Protein AF-A0A978U7Y7-F1 (afdb_monomer)

Solvent-accessible surface area (backbone atoms only — not comparable to full-atom values): 5627 Å² total; per-residue (Å²): 134,85,78,79,73,93,64,82,60,77,89,77,51,62,60,82,77,62,58,82,69,83,68,76,77,89,65,82,71,72,38,97,45,43,73,41,78,43,70,39,52,23,77,50,41,43,57,92,46,75,34,31,58,69,45,98,57,46,53,81,79,47,78,58,88,51,53,32,72,68,48,49,54,44,51,67,27,37,40,38,78,78,47,71,33,89,56,126

Sequence (88 aa):
MRKKRLMAPLEEVDLPAVKYEDEEFQGNPLSILYGIFVAIKDDIDCYPHRTTGATTWMHGLCFVMENAVCVSRLHRCGVIFVGKANTH

Radius of gyration: 17.71 Å; Cα contacts (8 Å, |Δi|>4): 104; chains: 1; bounding box: 40×34×41 Å

Mean predicted aligned error: 12.11 Å

Secondary structure (DSSP, 8-state):
-PPPPSS--GGGS-TTTS--------S--SSTTTT-EEEEETTS-BTTB---TT-SSGGGT----S--HHHHHHHHTT-EEEEEEP--

Organism: NCBI:txid714518

Foldseek 3Di:
DDDPDPDDDPVPDPVVVPDPPPPPPPDDQLAPQAAAEDAAELCFADPPAARQNQHPPVSVVDHRPDGDPVNVVSVSNHHDYPYYDDDD

Structure (mmCIF, N/CA/C/O backbone):
data_AF-A0A978U7Y7-F1
#
_entry.id   AF-A0A978U7Y7-F1
#
loop_
_atom_site.group_PDB
_atom_site.id
_atom_site.type_symbol
_atom_site.label_atom_id
_atom_site.label_alt_id
_atom_site.label_comp_id
_atom_site.label_asym_id
_atom_site.label_entity_id
_atom_site.label_se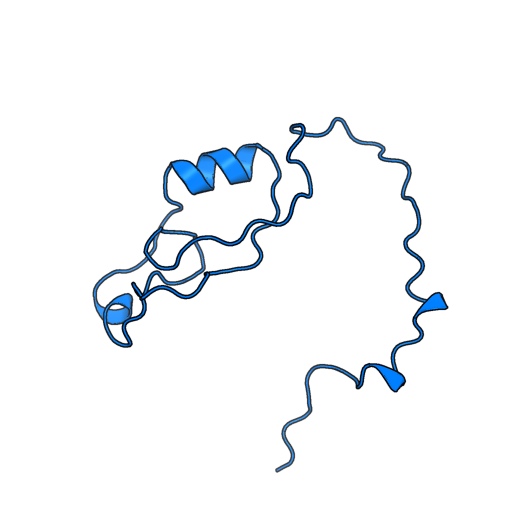q_id
_atom_site.pdbx_PDB_ins_code
_atom_site.Cartn_x
_atom_site.Cartn_y
_atom_site.Cartn_z
_atom_site.occupancy
_atom_site.B_iso_or_equiv
_atom_site.auth_seq_id
_atom_site.auth_comp_id
_atom_site.auth_asym_id
_atom_site.auth_atom_id
_atom_site.pdbx_PDB_model_num
ATOM 1 N N . MET A 1 1 ? 26.186 21.393 -11.970 1.00 39.50 1 MET A N 1
ATOM 2 C CA . MET A 1 1 ? 24.803 21.657 -11.504 1.00 39.50 1 MET A CA 1
ATOM 3 C C . MET A 1 1 ? 24.524 20.837 -10.247 1.00 39.50 1 MET A C 1
ATOM 5 O O . MET A 1 1 ? 24.361 19.628 -10.346 1.00 39.50 1 MET A O 1
ATOM 9 N N . ARG A 1 2 ? 24.545 21.453 -9.055 1.00 39.00 2 ARG A N 1
ATOM 10 C CA . ARG A 1 2 ? 24.213 20.768 -7.791 1.00 39.00 2 ARG A CA 1
ATOM 11 C C . ARG A 1 2 ? 22.699 20.542 -7.731 1.00 39.00 2 ARG A C 1
ATOM 13 O O . ARG A 1 2 ? 21.945 21.510 -7.743 1.00 39.00 2 ARG A O 1
ATOM 20 N N . LYS A 1 3 ? 22.256 19.282 -7.664 1.00 45.69 3 LYS A N 1
ATOM 21 C CA . LYS A 1 3 ? 20.868 18.948 -7.313 1.00 45.69 3 LYS A CA 1
ATOM 22 C C . LYS A 1 3 ? 20.614 19.481 -5.899 1.00 45.69 3 LYS A C 1
ATOM 24 O O . LYS A 1 3 ? 21.323 19.085 -4.976 1.00 45.69 3 LYS A O 1
ATOM 29 N N . LYS A 1 4 ? 19.655 20.399 -5.733 1.00 47.25 4 LYS A N 1
ATOM 30 C CA . LYS A 1 4 ? 19.171 20.789 -4.401 1.00 47.25 4 LYS A CA 1
ATOM 31 C C . LYS A 1 4 ? 18.647 19.518 -3.728 1.00 47.25 4 LYS A C 1
ATOM 33 O O . LYS A 1 4 ? 17.780 18.851 -4.290 1.00 47.25 4 LYS A O 1
ATOM 38 N N . ARG A 1 5 ? 19.221 19.138 -2.584 1.00 45.53 5 ARG A N 1
ATOM 39 C CA . ARG A 1 5 ? 18.636 18.091 -1.738 1.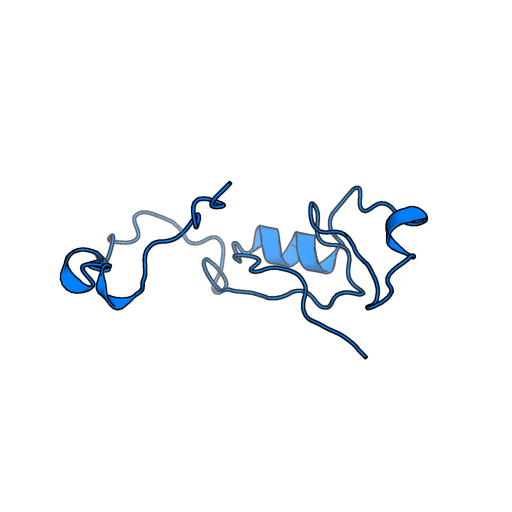00 45.53 5 ARG A CA 1
ATOM 40 C C . ARG A 1 5 ? 17.290 18.628 -1.248 1.00 45.53 5 ARG A C 1
ATOM 42 O O . ARG A 1 5 ? 17.229 19.751 -0.765 1.00 45.53 5 ARG A O 1
ATOM 49 N N . LEU A 1 6 ? 16.228 17.853 -1.457 1.00 59.00 6 LEU A N 1
ATOM 50 C CA . LEU A 1 6 ? 14.847 18.199 -1.092 1.00 59.00 6 LEU A CA 1
ATOM 51 C C . LEU A 1 6 ? 14.571 18.074 0.419 1.00 59.00 6 LEU A C 1
ATOM 53 O O . LEU A 1 6 ? 13.503 18.474 0.861 1.00 59.00 6 LEU A O 1
ATOM 57 N N . MET A 1 7 ? 15.520 17.559 1.208 1.00 57.66 7 MET A N 1
ATOM 58 C CA . MET A 1 7 ? 15.425 17.450 2.667 1.00 57.66 7 MET A CA 1
ATOM 59 C C . MET A 1 7 ? 16.714 17.945 3.324 1.00 57.66 7 MET A C 1
ATOM 61 O O . MET A 1 7 ? 17.812 17.671 2.823 1.00 57.66 7 MET A O 1
ATOM 65 N N . ALA A 1 8 ? 16.551 18.682 4.424 1.00 64.69 8 ALA A N 1
ATOM 66 C CA . ALA A 1 8 ? 17.642 19.125 5.281 1.00 64.69 8 ALA A CA 1
ATOM 67 C C . ALA A 1 8 ? 18.260 17.929 6.044 1.00 64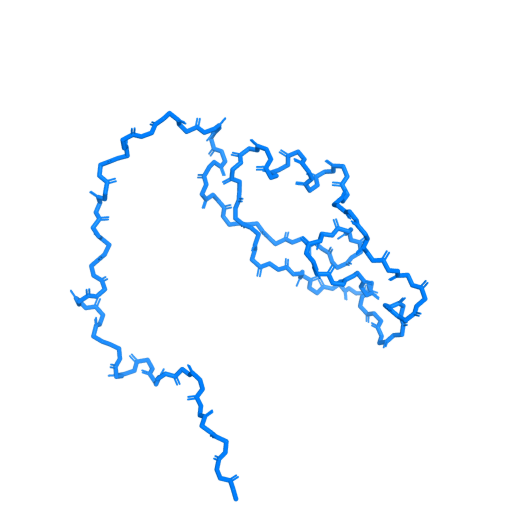.69 8 ALA A C 1
ATOM 69 O O . ALA A 1 8 ? 17.563 16.934 6.270 1.00 64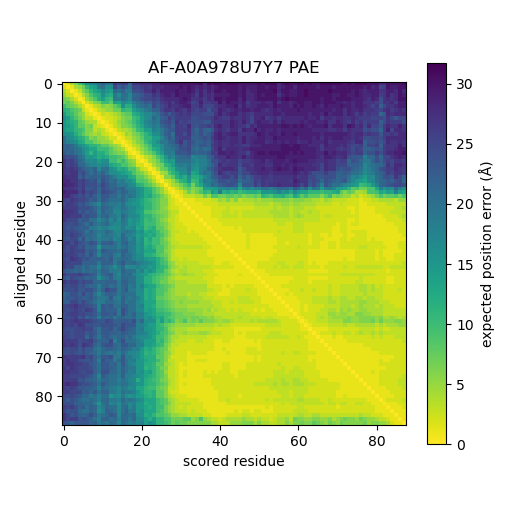.69 8 ALA A O 1
ATOM 70 N N . PRO A 1 9 ? 19.557 17.988 6.401 1.00 63.03 9 PRO A N 1
ATOM 71 C CA . PRO A 1 9 ? 20.203 17.021 7.291 1.00 63.03 9 PRO A CA 1
ATOM 72 C C . PRO A 1 9 ? 19.467 16.913 8.632 1.00 63.03 9 PRO A C 1
ATOM 74 O O . PRO A 1 9 ? 18.934 17.907 9.119 1.00 63.03 9 PRO A O 1
ATOM 77 N N . LEU A 1 10 ? 19.460 15.723 9.241 1.00 59.22 10 LEU A N 1
ATOM 78 C CA . LEU A 1 10 ? 18.764 15.456 10.509 1.00 59.22 10 LEU A CA 1
ATOM 79 C C . LEU A 1 10 ? 19.283 16.351 11.646 1.00 59.22 10 LEU A C 1
ATOM 81 O O . LEU A 1 10 ? 18.534 16.721 12.540 1.00 59.22 10 LEU A O 1
ATOM 85 N N . GLU A 1 11 ? 20.555 16.732 11.571 1.00 65.25 11 GLU A N 1
ATOM 86 C CA . GLU A 1 11 ? 21.248 17.592 12.527 1.00 65.25 11 GLU A CA 1
ATOM 87 C C . GLU A 1 11 ? 20.806 19.065 12.445 1.00 65.25 11 GLU A C 1
ATOM 89 O O . GLU A 1 11 ? 21.033 19.825 13.382 1.00 65.25 11 GLU A O 1
ATOM 94 N N . GLU A 1 12 ? 20.180 19.470 11.335 1.00 61.59 12 GLU A N 1
ATOM 95 C CA . GLU A 1 12 ? 19.630 20.817 11.113 1.00 61.59 12 GLU A CA 1
ATOM 96 C C . GLU A 1 12 ? 18.118 20.886 11.399 1.00 61.59 12 GLU A C 1
ATOM 98 O O . GLU A 1 12 ? 17.512 21.953 11.299 1.00 61.59 12 GLU A O 1
ATOM 103 N N . VAL A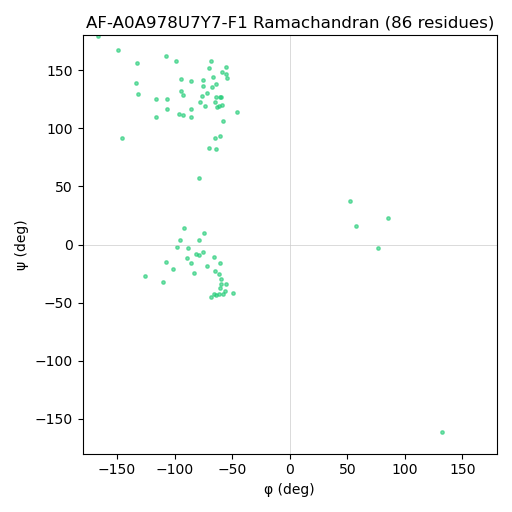 1 13 ? 17.495 19.756 11.752 1.00 63.50 13 VAL A N 1
ATOM 104 C CA . VAL A 1 13 ? 16.091 19.700 12.164 1.00 63.50 13 VAL A CA 1
ATOM 105 C C . VAL A 1 13 ? 16.018 19.993 13.659 1.00 63.50 13 VAL A C 1
ATOM 107 O O . VAL A 1 13 ? 16.526 19.229 14.477 1.00 63.50 13 VAL A O 1
ATOM 110 N N . ASP A 1 14 ? 15.363 21.094 14.023 1.00 63.59 14 ASP A N 1
ATOM 111 C CA . ASP A 1 14 ? 15.077 21.445 15.416 1.00 63.59 14 ASP A CA 1
ATOM 112 C C . ASP A 1 14 ? 14.024 20.479 15.994 1.00 63.59 14 ASP A C 1
ATOM 114 O O . ASP A 1 14 ? 12.818 20.730 15.975 1.00 63.59 14 ASP A O 1
ATOM 118 N N . LEU A 1 15 ? 14.492 19.312 16.444 1.00 57.94 15 LEU A N 1
ATOM 119 C CA . LEU A 1 15 ? 13.682 18.224 16.999 1.00 57.94 15 LEU A CA 1
ATOM 120 C C . LEU A 1 15 ? 12.686 18.688 18.086 1.00 57.94 15 LEU A C 1
ATOM 122 O O . LEU A 1 15 ? 11.545 18.237 18.041 1.00 57.94 15 LEU A O 1
ATOM 126 N N . PRO A 1 16 ? 13.034 19.584 19.034 1.00 54.72 16 PRO A N 1
ATOM 127 C CA . PRO A 1 16 ? 12.072 20.094 20.012 1.00 54.72 16 PRO A CA 1
ATOM 128 C C . PRO A 1 16 ? 11.125 21.187 19.488 1.00 54.72 16 PRO A C 1
ATOM 130 O O . PRO A 1 16 ? 10.194 21.527 20.215 1.00 54.72 16 PRO A O 1
ATOM 133 N N . ALA A 1 17 ? 11.320 21.739 18.283 1.00 50.44 17 ALA A N 1
ATOM 134 C CA . ALA A 1 17 ? 10.299 22.535 17.585 1.00 50.44 17 ALA A CA 1
ATOM 135 C C . ALA A 1 17 ? 9.298 21.643 16.830 1.00 50.44 17 ALA A C 1
ATOM 137 O O . ALA A 1 17 ? 8.142 22.022 16.654 1.00 50.44 17 ALA A O 1
ATOM 138 N N . VAL A 1 18 ? 9.706 20.422 16.469 1.00 51.72 18 VAL A N 1
ATOM 139 C CA . VAL A 1 18 ? 8.806 19.320 16.094 1.00 51.72 18 VAL A CA 1
ATOM 140 C C . VAL A 1 18 ? 8.229 18.707 17.374 1.00 51.72 18 VAL A C 1
ATOM 142 O O . VAL A 1 18 ? 8.407 17.527 17.676 1.00 51.72 18 VAL A O 1
ATOM 145 N N . LYS A 1 19 ? 7.560 19.527 18.190 1.00 42.59 19 LYS A N 1
ATOM 146 C CA . LYS A 1 19 ? 6.744 18.988 19.274 1.00 42.59 19 LYS A CA 1
ATOM 147 C C . LYS A 1 19 ? 5.616 18.210 18.618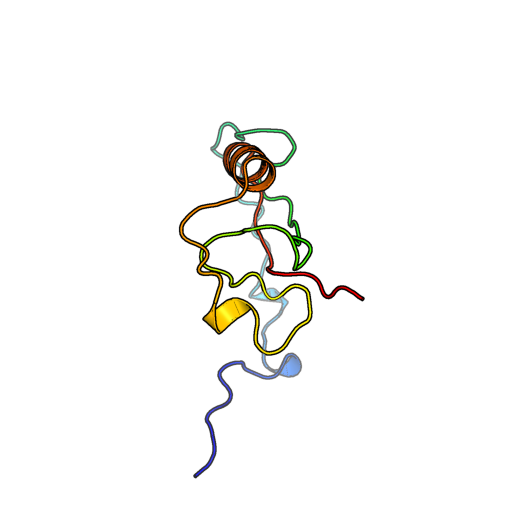 1.00 42.59 19 LYS A C 1
ATOM 149 O O . LYS A 1 19 ? 4.867 18.762 17.817 1.00 42.59 19 LYS A O 1
ATOM 154 N N . TYR A 1 20 ? 5.518 16.928 18.952 1.00 49.31 20 TYR A N 1
ATOM 155 C CA . TYR A 1 20 ? 4.237 16.243 18.912 1.00 49.31 20 TYR A CA 1
ATOM 156 C C . TYR A 1 20 ? 3.349 17.005 19.896 1.00 49.31 20 TYR A C 1
ATOM 158 O O . TYR A 1 20 ? 3.444 16.822 21.108 1.00 49.31 20 TYR A O 1
ATOM 166 N N . GLU A 1 21 ? 2.602 17.973 19.381 1.00 45.28 21 GLU A N 1
ATOM 167 C CA . GLU A 1 21 ? 1.436 18.476 20.082 1.00 45.28 21 GLU A CA 1
ATOM 168 C C . GLU A 1 21 ? 0.495 17.271 20.151 1.00 45.28 21 GLU A C 1
ATOM 170 O O . GLU A 1 21 ? 0.137 16.705 19.113 1.00 45.28 21 GLU A O 1
ATOM 175 N N . ASP A 1 22 ? 0.160 16.822 21.361 1.00 50.44 22 ASP A N 1
ATOM 176 C CA . ASP A 1 22 ? -1.004 15.966 21.558 1.00 50.44 22 ASP A CA 1
ATOM 177 C C . ASP A 1 22 ? -2.213 16.825 21.174 1.00 50.44 22 ASP A C 1
ATOM 179 O O . ASP A 1 22 ? -2.829 17.480 22.014 1.00 50.44 22 ASP A O 1
ATOM 183 N N . GLU A 1 23 ? -2.499 16.910 19.874 1.00 51.97 23 GLU A N 1
ATOM 184 C CA . GLU A 1 23 ? -3.756 17.448 19.391 1.00 51.97 23 GLU A CA 1
ATOM 185 C C . GLU A 1 23 ? -4.834 16.577 20.032 1.00 51.97 23 GLU A C 1
ATOM 187 O O . GLU A 1 23 ? -4.988 15.403 19.683 1.00 51.97 23 GLU A O 1
ATOM 192 N N . GLU A 1 24 ? -5.538 17.128 21.029 1.00 51.56 24 GLU A N 1
ATOM 193 C CA . GLU A 1 24 ? -6.730 16.503 21.586 1.00 51.56 24 GLU A CA 1
ATOM 194 C C . GLU A 1 24 ? -7.588 16.054 20.409 1.00 51.56 24 GLU A C 1
ATOM 196 O O . GLU A 1 24 ? -8.037 16.867 19.599 1.00 51.56 24 GLU A O 1
ATOM 201 N N . PHE A 1 25 ? -7.747 14.740 20.274 1.00 54.38 25 PHE A N 1
ATOM 202 C CA . PHE A 1 25 ? -8.411 14.134 19.138 1.00 54.38 25 PHE A CA 1
ATOM 203 C C . PHE A 1 25 ? -9.884 14.565 19.134 1.00 54.38 25 PHE A C 1
ATOM 205 O O . PHE A 1 25 ? -10.736 13.930 19.748 1.00 54.38 25 PHE A O 1
ATOM 212 N N . GLN A 1 26 ? -10.196 15.662 18.440 1.00 53.47 26 GLN A N 1
ATOM 213 C CA . GLN A 1 26 ? -11.548 16.226 18.326 1.00 53.47 26 GLN A CA 1
ATOM 214 C C . GLN A 1 26 ? -12.466 15.405 17.395 1.00 53.47 26 GLN A C 1
ATOM 216 O O . GLN A 1 26 ? -13.560 15.845 17.039 1.00 53.47 26 GLN A O 1
ATOM 221 N N . GLY A 1 27 ? -12.035 14.213 16.970 1.00 58.09 27 GLY A N 1
ATOM 222 C CA . GLY A 1 27 ? -12.729 13.368 16.003 1.00 58.09 27 GLY A CA 1
ATOM 223 C C . GLY A 1 27 ? -13.383 12.134 16.620 1.00 58.09 27 GLY A C 1
ATOM 224 O O . GLY A 1 27 ? -13.038 11.684 17.706 1.00 58.09 27 GLY A O 1
ATOM 225 N N . ASN A 1 28 ? -14.312 11.531 15.881 1.00 66.12 28 ASN A N 1
ATOM 226 C CA . ASN A 1 28 ? -14.719 10.146 16.100 1.00 66.12 28 ASN A CA 1
ATOM 227 C C . ASN A 1 28 ? -13.848 9.278 15.173 1.00 66.12 28 ASN A C 1
ATOM 229 O O . ASN A 1 28 ? -13.976 9.417 13.951 1.00 66.12 28 ASN A O 1
ATOM 233 N N . PRO A 1 29 ? -12.913 8.458 15.692 1.00 72.69 29 PRO A N 1
ATOM 234 C CA . PRO A 1 29 ? -11.955 7.772 14.839 1.00 72.69 29 PRO A CA 1
ATOM 235 C C . PRO A 1 29 ? -12.695 6.739 13.996 1.00 72.69 29 PRO A C 1
ATOM 237 O O . PRO A 1 29 ? -13.540 6.005 14.504 1.00 72.69 29 PRO A O 1
ATOM 240 N N . LEU A 1 30 ? -12.373 6.666 12.699 1.00 81.81 30 LEU A N 1
ATOM 241 C CA . LEU A 1 30 ? -13.056 5.755 11.769 1.00 81.81 30 LEU A CA 1
ATOM 242 C C . LEU A 1 30 ? -13.008 4.295 12.248 1.00 81.81 30 LEU A C 1
ATOM 244 O O . LEU A 1 30 ? -13.938 3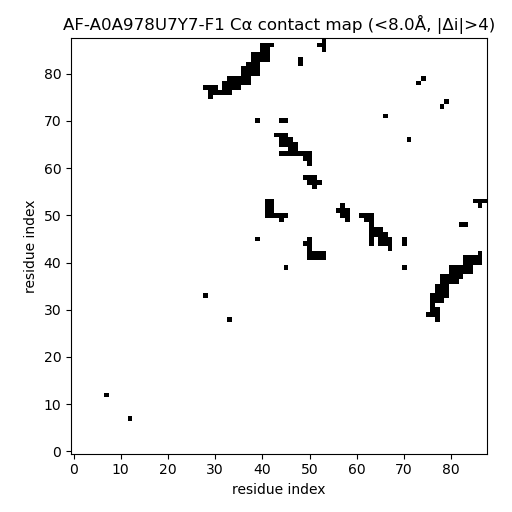.529 12.003 1.00 81.81 30 LEU A O 1
ATOM 248 N N . SER A 1 31 ? -11.910 3.903 12.903 1.00 92.12 31 SER A N 1
ATOM 249 C CA . SER A 1 31 ? -11.727 2.591 13.523 1.00 92.12 31 SER A CA 1
ATOM 250 C C . SER A 1 31 ? -10.514 2.585 14.464 1.00 92.12 31 SER A C 1
ATOM 252 O O . SER A 1 31 ? -9.770 3.562 14.532 1.00 92.12 31 SER A O 1
ATOM 254 N N . ILE A 1 32 ? -10.244 1.439 15.101 1.00 93.69 32 ILE A N 1
ATOM 255 C CA . ILE A 1 32 ? -9.003 1.194 15.861 1.00 93.69 32 ILE A CA 1
ATOM 256 C C . ILE A 1 32 ? -7.724 1.281 15.010 1.00 93.69 32 ILE A C 1
ATOM 258 O O . ILE A 1 32 ? -6.630 1.341 15.557 1.00 93.69 32 ILE A O 1
ATOM 262 N N . LEU A 1 33 ? -7.848 1.241 13.679 1.00 94.38 33 LEU A N 1
ATOM 263 C CA . LEU A 1 33 ? -6.723 1.337 12.748 1.00 94.38 33 LEU A CA 1
ATOM 264 C C . LEU A 1 33 ? -6.502 2.767 12.234 1.00 94.38 33 LEU A C 1
ATOM 266 O O . LEU A 1 33 ? -5.651 2.975 11.369 1.00 94.38 33 LEU A O 1
ATOM 270 N N . TYR A 1 34 ? -7.263 3.745 12.732 1.00 93.88 34 TYR A N 1
ATOM 271 C CA . TYR A 1 34 ? -7.113 5.133 12.319 1.00 93.88 34 TYR A CA 1
ATOM 272 C C . TYR A 1 34 ? -5.697 5.642 12.630 1.00 93.88 34 TYR A C 1
ATOM 274 O O . TYR A 1 34 ? -5.218 5.513 13.753 1.00 93.88 34 TYR A O 1
ATOM 282 N N . GLY A 1 35 ? -5.020 6.195 11.623 1.00 89.44 35 GLY A N 1
ATOM 283 C CA . GLY A 1 35 ? -3.655 6.714 11.743 1.00 89.44 35 GLY A CA 1
ATOM 284 C C . GLY A 1 35 ? -2.553 5.648 11.761 1.00 89.44 35 GLY A C 1
ATOM 285 O O . GLY A 1 35 ? -1.376 6.000 11.772 1.00 89.44 35 GLY A O 1
ATOM 286 N N . ILE A 1 36 ? -2.888 4.353 11.726 1.00 95.75 36 ILE A N 1
ATOM 287 C CA . ILE A 1 36 ? -1.880 3.287 11.710 1.00 95.75 36 ILE A CA 1
ATOM 288 C C . ILE A 1 36 ? -1.183 3.242 10.350 1.00 95.75 36 ILE A C 1
ATOM 290 O O . ILE A 1 36 ? -1.828 3.182 9.301 1.00 95.75 36 ILE A O 1
ATOM 294 N N . PHE A 1 37 ? 0.147 3.227 10.375 1.00 97.25 37 PHE A N 1
ATOM 295 C CA . PHE A 1 37 ? 0.973 3.108 9.180 1.00 97.25 37 PHE A CA 1
ATOM 296 C C . PHE A 1 37 ? 0.991 1.670 8.655 1.00 97.25 37 PHE A C 1
ATOM 298 O O . PHE A 1 37 ? 1.310 0.733 9.386 1.00 97.25 37 PHE A O 1
ATOM 305 N N . VAL A 1 38 ? 0.685 1.496 7.368 1.00 97.69 38 VAL A N 1
ATOM 306 C CA . VAL A 1 38 ? 0.641 0.184 6.707 1.00 97.69 38 VAL A CA 1
ATOM 307 C C . VAL A 1 38 ? 1.415 0.229 5.392 1.00 97.69 38 VAL A C 1
ATOM 309 O O . VAL A 1 38 ? 1.190 1.099 4.552 1.00 97.69 38 VAL A O 1
ATOM 312 N N . ALA A 1 39 ? 2.318 -0.731 5.193 1.00 97.62 39 ALA A N 1
ATOM 313 C CA . ALA A 1 39 ? 2.969 -0.969 3.907 1.00 97.62 39 ALA A CA 1
ATOM 314 C C . ALA A 1 39 ? 2.210 -2.050 3.125 1.00 97.62 39 ALA A C 1
ATOM 316 O O . ALA A 1 39 ? 1.747 -3.032 3.707 1.00 97.62 39 ALA A O 1
ATOM 317 N N . ILE A 1 40 ? 2.103 -1.890 1.806 1.00 98.31 40 ILE A N 1
ATOM 318 C CA . ILE A 1 40 ? 1.401 -2.834 0.927 1.00 98.31 40 ILE A CA 1
ATOM 319 C C . ILE A 1 40 ? 2.425 -3.624 0.121 1.00 98.31 40 ILE A C 1
ATOM 321 O O . ILE A 1 40 ? 3.259 -3.032 -0.555 1.00 98.31 40 ILE A O 1
ATOM 325 N N . LYS A 1 41 ? 2.385 -4.958 0.175 1.00 98.00 41 LYS A N 1
ATOM 326 C CA . LYS A 1 41 ? 3.284 -5.808 -0.621 1.00 98.00 41 LYS A CA 1
ATOM 327 C C . LYS A 1 41 ? 3.186 -5.466 -2.115 1.00 98.00 41 LYS A C 1
ATOM 329 O O . LYS A 1 41 ? 2.115 -5.099 -2.601 1.00 98.00 41 LYS A O 1
ATOM 334 N N . ASP A 1 42 ? 4.311 -5.515 -2.834 1.00 97.31 42 ASP A N 1
ATOM 335 C CA . ASP A 1 42 ? 4.376 -4.950 -4.185 1.00 97.31 42 ASP A CA 1
ATOM 336 C C . ASP A 1 42 ? 3.418 -5.585 -5.206 1.00 97.31 42 ASP A C 1
ATOM 338 O O . ASP A 1 42 ? 2.977 -4.911 -6.133 1.00 97.31 42 ASP A O 1
ATOM 342 N N . ASP A 1 43 ? 3.034 -6.838 -4.986 1.00 96.75 43 ASP A N 1
ATOM 343 C CA . ASP A 1 43 ? 2.092 -7.631 -5.780 1.00 96.75 43 ASP A CA 1
ATOM 344 C C . ASP A 1 43 ? 0.600 -7.308 -5.527 1.00 96.75 43 ASP A C 1
ATOM 346 O O . ASP A 1 43 ? -0.264 -7.947 -6.122 1.00 96.75 43 ASP A O 1
ATOM 350 N N . ILE A 1 44 ? 0.272 -6.309 -4.691 1.00 97.69 44 ILE A N 1
ATOM 351 C CA . ILE A 1 44 ? -1.113 -5.890 -4.385 1.00 97.69 44 ILE A CA 1
ATOM 352 C C . ILE A 1 44 ? -1.384 -4.458 -4.860 1.00 97.69 44 ILE A C 1
ATOM 354 O O . ILE A 1 44 ? -0.722 -3.525 -4.409 1.00 97.69 44 ILE A O 1
ATOM 358 N N . ASP A 1 45 ? -2.416 -4.240 -5.673 1.00 97.88 45 ASP A N 1
ATOM 359 C CA . ASP A 1 45 ? -2.761 -2.909 -6.195 1.00 97.88 45 ASP A CA 1
ATOM 360 C C . ASP A 1 45 ? -3.102 -1.875 -5.110 1.00 97.88 45 ASP A C 1
ATOM 362 O O . ASP A 1 45 ? -3.979 -2.084 -4.268 1.00 97.88 45 ASP A O 1
ATOM 366 N N . CYS A 1 46 ? -2.416 -0.728 -5.157 1.00 97.25 46 CYS A N 1
ATOM 367 C CA . CYS A 1 46 ? -2.583 0.398 -4.235 1.00 97.25 46 CYS A CA 1
ATOM 368 C C . CYS A 1 46 ? -2.371 1.719 -4.985 1.00 97.25 46 CYS A C 1
ATOM 370 O O . CYS A 1 46 ? -1.248 2.208 -5.083 1.00 97.25 46 CYS A O 1
ATOM 372 N N . TYR A 1 47 ? -3.438 2.308 -5.518 1.00 94.75 47 TYR A N 1
ATOM 373 C CA . TYR A 1 47 ? -3.393 3.566 -6.260 1.00 94.75 47 TYR A CA 1
ATOM 374 C C . TYR A 1 47 ? -2.934 4.737 -5.362 1.00 94.75 47 TYR A C 1
ATOM 376 O O . TYR A 1 47 ? -3.386 4.828 -4.219 1.00 94.75 47 TYR A O 1
ATOM 384 N N . PRO A 1 48 ? -2.065 5.656 -5.837 1.00 94.06 48 PRO A N 1
ATOM 385 C CA . PRO A 1 48 ? -1.488 5.770 -7.185 1.00 94.06 48 PRO A CA 1
ATOM 386 C C . PRO A 1 48 ? -0.142 5.036 -7.363 1.00 94.06 48 PRO A C 1
ATOM 388 O O . PRO A 1 48 ? 0.591 5.295 -8.320 1.00 94.06 48 PRO A O 1
ATOM 391 N N . HIS A 1 49 ? 0.237 4.150 -6.440 1.00 94.62 49 HIS A N 1
ATOM 392 C CA . HIS A 1 49 ? 1.482 3.398 -6.542 1.00 94.62 49 HIS A CA 1
ATOM 393 C C . HIS A 1 49 ? 1.369 2.279 -7.580 1.00 94.62 49 HIS A C 1
ATOM 395 O O . HIS A 1 49 ? 0.398 1.525 -7.628 1.00 94.62 49 HIS A O 1
ATOM 401 N N . ARG A 1 50 ? 2.415 2.146 -8.397 1.00 95.06 50 ARG A N 1
ATOM 402 C CA . ARG A 1 50 ? 2.529 1.069 -9.384 1.00 95.06 50 ARG A CA 1
ATOM 403 C C . ARG A 1 50 ? 2.678 -0.278 -8.670 1.00 95.06 50 ARG A C 1
ATOM 405 O O . ARG A 1 50 ? 3.349 -0.360 -7.645 1.00 95.06 50 ARG A O 1
ATOM 412 N N . THR A 1 51 ? 2.094 -1.319 -9.247 1.00 96.75 51 THR A N 1
ATOM 413 C CA . THR A 1 51 ? 2.318 -2.721 -8.867 1.00 96.75 51 THR A CA 1
ATOM 414 C C . THR A 1 51 ? 3.368 -3.284 -9.808 1.00 96.75 51 THR A C 1
ATOM 416 O O . THR A 1 51 ? 3.134 -3.377 -11.014 1.00 96.75 51 THR A O 1
ATOM 419 N N . THR A 1 52 ? 4.554 -3.600 -9.286 1.00 96.38 52 THR A N 1
ATOM 420 C CA . THR A 1 52 ? 5.657 -4.097 -10.123 1.00 96.38 52 THR A CA 1
ATOM 421 C C . THR A 1 52 ? 5.929 -5.585 -9.940 1.00 96.38 52 THR A C 1
ATOM 423 O O . THR A 1 52 ? 6.578 -6.182 -10.797 1.00 96.38 52 THR A O 1
ATOM 426 N N . GLY A 1 53 ? 5.405 -6.197 -8.872 1.00 95.38 53 GLY A N 1
ATOM 427 C CA . GLY A 1 53 ? 5.722 -7.568 -8.468 1.00 95.38 53 GLY A CA 1
ATOM 428 C C . GLY A 1 53 ? 7.230 -7.801 -8.340 1.00 95.38 53 GLY A C 1
ATOM 429 O O . GLY A 1 53 ? 7.714 -8.828 -8.796 1.00 95.38 53 GLY A O 1
ATOM 430 N N . ALA A 1 54 ? 7.972 -6.805 -7.839 1.00 95.94 54 ALA A N 1
ATOM 431 C CA . ALA A 1 54 ? 9.441 -6.734 -7.838 1.00 95.94 54 ALA A CA 1
ATOM 432 C C . ALA A 1 54 ? 10.124 -6.817 -9.220 1.00 95.94 54 ALA A C 1
ATOM 434 O O . ALA A 1 54 ? 11.338 -7.006 -9.315 1.00 95.94 54 ALA A O 1
ATOM 435 N N . 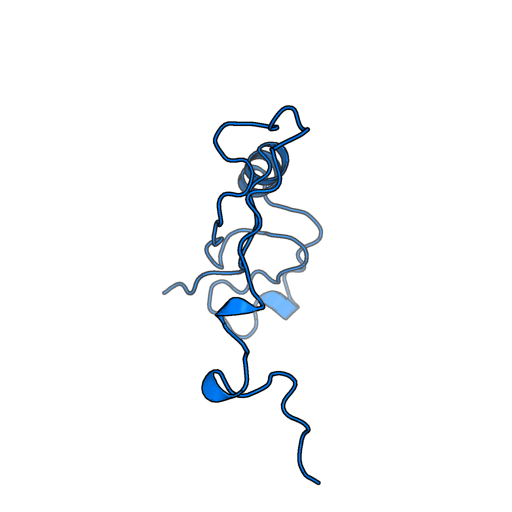THR A 1 55 ? 9.385 -6.618 -10.312 1.00 96.88 55 THR A N 1
ATOM 436 C CA . THR A 1 55 ? 9.948 -6.585 -11.668 1.00 96.88 55 THR A CA 1
ATOM 437 C C . THR A 1 55 ? 10.170 -5.159 -12.167 1.00 96.88 55 THR A C 1
ATOM 439 O O . THR A 1 55 ? 9.526 -4.200 -11.751 1.00 96.88 55 THR A O 1
ATOM 442 N N . THR A 1 56 ? 11.056 -4.996 -13.145 1.00 96.00 56 THR A N 1
ATOM 443 C CA . THR A 1 56 ? 11.325 -3.691 -13.769 1.00 96.00 56 THR A CA 1
ATOM 444 C C . THR A 1 56 ? 10.416 -3.374 -14.958 1.00 96.00 56 THR A C 1
ATOM 446 O O . THR A 1 56 ? 10.512 -2.278 -15.503 1.00 96.00 56 THR A O 1
ATOM 449 N N . TRP A 1 57 ? 9.531 -4.291 -15.365 1.00 95.94 57 TRP A N 1
ATOM 450 C CA . TRP A 1 57 ? 8.775 -4.189 -16.622 1.00 95.94 57 TRP A CA 1
ATOM 451 C C . TRP A 1 57 ? 7.255 -4.292 -16.463 1.00 95.94 57 TRP A C 1
ATOM 453 O O . TRP A 1 57 ? 6.538 -3.711 -17.275 1.00 95.94 57 TRP A O 1
ATOM 463 N N . MET A 1 58 ? 6.737 -4.973 -15.431 1.00 95.19 58 MET A N 1
ATOM 464 C CA . MET A 1 58 ? 5.297 -5.265 -15.335 1.00 95.19 58 MET A CA 1
ATOM 465 C C . MET A 1 58 ? 4.425 -4.004 -15.310 1.00 95.19 58 MET A C 1
ATOM 467 O O . MET A 1 58 ? 3.359 -3.975 -15.915 1.00 95.19 58 MET A O 1
ATOM 471 N N . HIS A 1 59 ? 4.916 -2.921 -14.712 1.00 91.94 59 HIS A N 1
ATOM 472 C CA . HIS A 1 59 ? 4.210 -1.640 -14.662 1.00 91.94 59 HIS A CA 1
ATOM 473 C C . HIS A 1 59 ? 4.025 -0.949 -16.027 1.00 91.94 59 HIS A C 1
ATOM 475 O O . HIS A 1 59 ? 3.324 0.056 -16.104 1.00 91.94 59 HIS A O 1
ATOM 481 N N . GLY A 1 60 ? 4.692 -1.428 -17.083 1.00 94.06 60 GLY A N 1
ATOM 482 C CA . GLY A 1 60 ? 4.460 -0.985 -18.459 1.00 94.06 60 GLY A CA 1
ATOM 483 C C . GLY A 1 60 ? 3.324 -1.737 -19.161 1.00 94.06 60 GLY A C 1
ATOM 484 O O . GLY A 1 60 ? 2.849 -1.276 -20.194 1.00 94.06 60 GLY A O 1
ATOM 485 N N . LEU A 1 61 ? 2.895 -2.879 -18.613 1.00 93.94 61 LEU A N 1
ATOM 486 C CA . LEU A 1 61 ? 1.828 -3.726 -19.159 1.00 93.94 61 LEU A CA 1
ATOM 487 C C . LEU A 1 61 ? 0.563 -3.699 -18.292 1.00 93.94 61 LEU A C 1
AT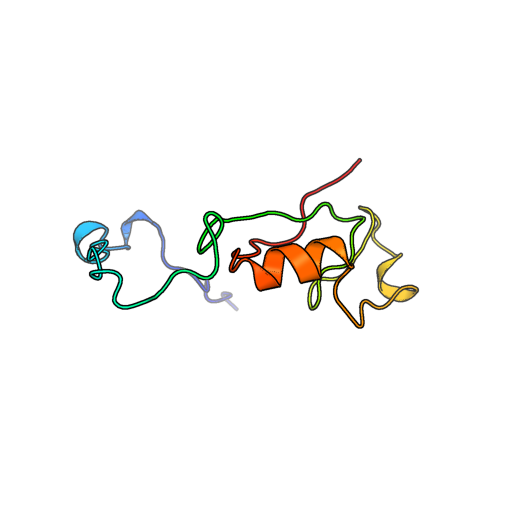OM 489 O O . LEU A 1 61 ? -0.543 -3.789 -18.818 1.00 93.94 61 LEU A O 1
ATOM 493 N N . CYS A 1 62 ? 0.727 -3.555 -16.977 1.00 88.56 62 CYS A N 1
ATOM 494 C CA . CYS A 1 62 ? -0.351 -3.550 -15.998 1.00 88.56 62 CYS A CA 1
ATOM 495 C C . CYS A 1 62 ? -0.427 -2.181 -15.317 1.00 88.56 62 CYS A C 1
ATOM 497 O O . CYS A 1 62 ? 0.446 -1.814 -14.525 1.00 88.56 62 CYS A O 1
ATOM 499 N N . PHE A 1 63 ? -1.483 -1.428 -15.622 1.00 93.38 63 PHE A N 1
ATOM 500 C CA . PHE A 1 63 ? -1.750 -0.130 -15.009 1.00 93.38 63 PHE A CA 1
ATOM 501 C C . PHE A 1 63 ? -2.688 -0.288 -13.814 1.00 93.38 63 PHE A C 1
ATOM 503 O O . PHE A 1 63 ? -3.729 -0.935 -13.911 1.00 93.38 63 PHE A O 1
ATOM 510 N N . VAL A 1 64 ? -2.328 0.339 -12.697 1.00 95.12 64 VAL A N 1
ATOM 511 C CA . VAL A 1 64 ? -3.159 0.375 -11.490 1.00 95.12 64 VAL A CA 1
ATOM 512 C C . VAL A 1 64 ? -4.139 1.534 -11.622 1.00 95.12 64 VAL A C 1
ATOM 514 O O . VAL A 1 64 ? -3.730 2.692 -11.563 1.00 95.12 64 VAL A O 1
ATOM 517 N N . MET A 1 65 ? -5.420 1.222 -11.813 1.00 96.50 65 MET A N 1
ATOM 518 C CA . MET A 1 65 ? -6.487 2.225 -11.960 1.00 96.50 65 MET A CA 1
ATOM 519 C C . MET A 1 65 ? -7.307 2.410 -10.682 1.00 96.50 65 MET A C 1
ATOM 521 O O . MET A 1 65 ? -7.936 3.447 -10.492 1.00 96.50 65 MET A O 1
ATOM 525 N N . GLU A 1 66 ? -7.285 1.417 -9.797 1.00 95.81 66 GLU A N 1
ATOM 526 C CA . GLU A 1 66 ? -8.011 1.421 -8.534 1.00 95.81 66 GLU A CA 1
ATOM 527 C C . GLU A 1 66 ? -7.264 0.615 -7.467 1.00 95.81 66 GLU A C 1
ATOM 529 O O . GLU A 1 66 ? -6.299 -0.097 -7.744 1.00 95.81 66 GLU A O 1
ATOM 534 N N . ASN A 1 67 ? -7.698 0.761 -6.219 1.00 96.25 67 ASN A N 1
ATOM 535 C CA . ASN A 1 67 ? -7.164 -0.003 -5.101 1.00 96.25 67 ASN A CA 1
ATOM 536 C C . ASN A 1 67 ? -7.688 -1.440 -5.125 1.00 96.25 67 ASN A C 1
ATOM 538 O O . ASN A 1 67 ? -8.887 -1.658 -5.304 1.00 96.25 67 ASN A O 1
ATOM 542 N N . ALA A 1 68 ? -6.835 -2.406 -4.777 1.00 98.12 68 ALA A N 1
ATOM 543 C CA . ALA A 1 68 ? -7.295 -3.751 -4.459 1.00 98.12 68 ALA A CA 1
ATOM 544 C C . ALA A 1 68 ? -8.358 -3.713 -3.345 1.00 98.12 68 ALA A C 1
ATOM 546 O O . ALA A 1 68 ? -8.365 -2.832 -2.478 1.00 98.12 68 ALA A O 1
ATOM 547 N N . VAL A 1 69 ? -9.248 -4.709 -3.314 1.00 98.56 69 VAL A N 1
ATOM 548 C CA . VAL A 1 69 ? -10.361 -4.759 -2.346 1.00 98.56 69 VAL A CA 1
ATOM 549 C C . VAL A 1 69 ? -9.868 -4.683 -0.895 1.00 98.56 69 VAL A C 1
ATOM 551 O O . VAL A 1 69 ? -10.476 -4.000 -0.070 1.00 98.56 69 VAL A O 1
ATOM 554 N N . CYS A 1 70 ? -8.757 -5.349 -0.568 1.00 98.06 70 CYS A N 1
ATOM 555 C CA . CYS A 1 70 ? -8.157 -5.295 0.767 1.00 98.06 70 CYS A CA 1
ATOM 556 C C . CYS A 1 70 ? -7.632 -3.891 1.115 1.00 98.06 70 CYS A C 1
ATOM 558 O O . CYS A 1 70 ? -7.903 -3.402 2.210 1.00 98.06 70 CYS A O 1
ATOM 560 N N . VAL A 1 71 ? -6.974 -3.212 0.171 1.00 98.19 71 VAL A N 1
ATOM 561 C CA . VAL A 1 71 ? -6.479 -1.836 0.327 1.00 98.19 71 VAL A CA 1
ATOM 562 C C . VAL A 1 71 ? -7.646 -0.867 0.510 1.00 98.19 71 VAL A C 1
ATOM 564 O O . VAL A 1 71 ? -7.635 -0.063 1.435 1.00 98.19 71 VAL A O 1
ATOM 567 N N . SER A 1 72 ? -8.717 -1.002 -0.275 1.00 97.81 72 SER A N 1
ATOM 568 C CA . SER A 1 72 ? -9.931 -0.188 -0.124 1.00 97.81 72 SER A CA 1
ATOM 569 C C . SER A 1 72 ? -10.591 -0.351 1.251 1.00 97.81 72 SER A C 1
ATOM 571 O O . SER A 1 72 ? -11.091 0.619 1.821 1.00 97.81 72 SER A O 1
ATOM 573 N N . ARG A 1 73 ? -10.588 -1.564 1.819 1.00 97.88 73 ARG A N 1
ATOM 574 C CA . ARG A 1 73 ? -11.104 -1.811 3.177 1.00 97.88 73 ARG A CA 1
ATOM 575 C C . ARG A 1 73 ? -10.226 -1.163 4.242 1.00 97.88 73 ARG A C 1
ATOM 577 O O . ARG A 1 73 ? -10.761 -0.497 5.119 1.00 97.88 73 ARG A O 1
ATOM 584 N N . LEU A 1 74 ? -8.906 -1.305 4.132 1.00 97.00 74 LEU A N 1
ATOM 585 C CA . LEU A 1 74 ? -7.962 -0.657 5.042 1.00 97.00 74 LEU A CA 1
ATOM 586 C C . LEU A 1 74 ? -8.072 0.872 4.973 1.00 97.00 74 LEU A C 1
ATOM 588 O O . LEU A 1 74 ? -8.140 1.530 6.007 1.00 97.00 74 LEU A O 1
ATOM 592 N N . HIS A 1 75 ? -8.191 1.436 3.769 1.00 94.38 75 HIS A N 1
ATOM 593 C CA . HIS A 1 75 ? -8.389 2.871 3.566 1.00 94.38 75 HIS A CA 1
ATOM 594 C C . HIS A 1 75 ? -9.651 3.380 4.279 1.00 94.38 75 HIS A C 1
ATOM 596 O O . HIS A 1 75 ? -9.617 4.403 4.955 1.00 94.38 75 HIS A O 1
ATOM 602 N N . ARG A 1 76 ? -10.762 2.629 4.212 1.00 95.38 76 ARG A N 1
ATOM 603 C CA . ARG A 1 76 ? -12.006 2.957 4.937 1.00 95.38 76 ARG A CA 1
ATOM 604 C C . ARG A 1 76 ? -11.859 2.906 6.460 1.00 95.38 76 ARG A C 1
ATOM 606 O O . ARG A 1 76 ? -12.643 3.546 7.151 1.00 95.38 76 ARG A O 1
ATOM 613 N N . CYS A 1 77 ? -10.882 2.163 6.975 1.00 95.25 77 CYS A N 1
ATOM 614 C CA . CYS A 1 77 ? -10.552 2.117 8.398 1.00 95.25 77 CYS A CA 1
ATOM 615 C C . CYS A 1 77 ? -9.678 3.302 8.853 1.00 95.25 77 CYS A C 1
ATOM 617 O O . CYS A 1 77 ? -9.489 3.472 10.058 1.00 95.25 77 CYS A O 1
ATOM 619 N N . GLY A 1 78 ? -9.183 4.128 7.924 1.00 92.12 78 GLY A N 1
ATOM 620 C CA . GLY A 1 78 ? -8.374 5.308 8.225 1.00 92.12 78 GLY A CA 1
ATOM 621 C C . GLY A 1 78 ? -6.881 5.033 8.396 1.00 92.12 78 GLY A C 1
ATOM 622 O O . GLY A 1 78 ? -6.207 5.814 9.062 1.00 92.12 78 GLY A O 1
ATOM 623 N N . VAL A 1 79 ? -6.360 3.937 7.835 1.00 95.94 79 VAL A N 1
ATOM 624 C CA . VAL A 1 79 ? -4.908 3.687 7.838 1.00 95.94 79 VAL A CA 1
ATOM 625 C C . VAL A 1 79 ? -4.172 4.689 6.950 1.00 95.94 79 VAL A C 1
ATOM 627 O O . VAL A 1 79 ? -4.737 5.223 5.994 1.00 95.94 79 VAL A O 1
ATOM 630 N N . ILE A 1 80 ? -2.880 4.868 7.208 1.00 94.69 80 ILE A N 1
ATOM 631 C CA . ILE A 1 80 ? -1.982 5.668 6.374 1.00 94.69 80 ILE A CA 1
ATOM 632 C C . ILE A 1 80 ? -1.064 4.721 5.598 1.00 94.69 80 ILE A C 1
ATOM 634 O O . ILE A 1 80 ? -0.259 3.995 6.186 1.00 94.69 80 ILE A O 1
ATOM 638 N N . PHE A 1 81 ? -1.164 4.716 4.267 1.00 96.44 81 PHE A N 1
ATOM 639 C CA . PHE A 1 81 ? -0.273 3.907 3.436 1.00 96.44 81 PHE A CA 1
ATOM 640 C C . PHE A 1 81 ? 1.102 4.564 3.306 1.00 96.44 81 PHE A C 1
ATOM 642 O O . PHE A 1 81 ? 1.212 5.688 2.821 1.00 96.44 81 PHE A O 1
ATOM 649 N N . VAL A 1 82 ? 2.159 3.848 3.703 1.00 96.38 82 VAL A N 1
ATOM 650 C CA . VAL A 1 82 ? 3.551 4.342 3.604 1.00 96.38 82 VAL A CA 1
ATOM 651 C C . VAL A 1 82 ? 4.221 4.004 2.271 1.00 96.38 82 VAL A C 1
ATOM 653 O O . VAL A 1 82 ? 5.285 4.533 1.958 1.00 96.38 82 VAL A O 1
ATOM 656 N N . GLY A 1 83 ? 3.605 3.126 1.476 1.00 94.38 83 GLY A N 1
ATOM 657 C CA . GLY A 1 83 ? 4.068 2.753 0.144 1.00 94.38 83 GLY A CA 1
ATOM 658 C C . GLY A 1 83 ? 4.093 1.245 -0.091 1.00 94.38 83 GLY A C 1
ATOM 659 O O . GLY A 1 83 ? 3.436 0.465 0.605 1.00 94.38 83 GLY A O 1
ATOM 660 N N . LYS A 1 84 ? 4.857 0.850 -1.114 1.00 97.31 84 LYS A N 1
ATOM 661 C CA . LYS A 1 84 ? 4.985 -0.533 -1.577 1.00 97.31 84 LYS A CA 1
ATOM 662 C C . LYS A 1 84 ? 6.174 -1.220 -0.898 1.00 97.31 84 LYS A C 1
ATOM 664 O O . LYS A 1 84 ? 7.282 -0.688 -0.912 1.00 97.31 84 LYS A O 1
ATOM 669 N N . ALA A 1 85 ? 5.952 -2.390 -0.311 1.00 97.56 85 ALA A N 1
ATOM 670 C CA . ALA A 1 85 ? 6.996 -3.203 0.300 1.00 97.56 85 ALA A CA 1
ATOM 671 C C . ALA A 1 85 ? 7.666 -4.104 -0.743 1.00 97.56 85 ALA A C 1
ATOM 673 O O . ALA A 1 85 ? 6.987 -4.682 -1.592 1.00 97.56 85 ALA A O 1
ATOM 674 N N . ASN A 1 86 ? 8.989 -4.255 -0.639 1.00 95.19 86 ASN A N 1
ATOM 675 C CA . ASN A 1 86 ? 9.762 -5.143 -1.505 1.00 95.19 86 ASN A CA 1
ATOM 676 C C . ASN A 1 86 ? 9.265 -6.601 -1.409 1.00 95.19 86 ASN A C 1
ATOM 678 O O . ASN A 1 86 ? 8.818 -7.039 -0.348 1.00 95.19 86 ASN A O 1
ATOM 682 N N . THR A 1 87 ? 9.377 -7.358 -2.500 1.00 92.88 87 THR A N 1
ATOM 683 C CA . THR A 1 87 ? 9.055 -8.793 -2.556 1.00 92.88 87 THR A CA 1
ATOM 684 C C . THR A 1 87 ? 10.180 -9.560 -3.252 1.00 92.88 87 THR A C 1
ATOM 686 O O . THR A 1 87 ? 10.961 -8.963 -3.989 1.00 92.88 87 THR A O 1
ATOM 689 N N . HIS A 1 88 ? 10.288 -10.860 -2.960 1.00 91.25 88 HIS A N 1
ATOM 690 C CA . HIS A 1 88 ? 11.092 -11.792 -3.757 1.00 91.25 88 HIS A CA 1
ATOM 691 C C . HIS A 1 88 ? 10.452 -11.985 -5.138 1.00 91.25 88 HIS A C 1
ATOM 693 O O . HIS A 1 88 ? 9.208 -11.828 -5.210 1.00 91.25 88 HIS A O 1
#

Nearest PDB structures (foldseek):
  6dhv-assembly1_A  TM=9.834E-01  e=9.744E-06  Arabidopsis thaliana
  8eww-assembly2_B  TM=9.788E-01  e=2.372E-05  Arabidopsis thaliana
  8ey9-assembly3_C  TM=9.791E-01  e=5.037E-05  Arabidopsis thaliana
  6dii-assembly6_K  TM=9.805E-01  e=1.406E-04  Arabidopsis thaliana
  6c62-assembly1_A  TM=8.786E-01  e=3.688E-01  Pseudomonas sp. ADP

pLDDT: mean 81.92, std 19.84, range [39.0, 98.56]

InterPro domains:
  IPR000120 Amidase [PTHR11895] (23-88)
  IPR023631 Amidase signature domain [PF01425] (20-87)
  IPR036928 Amidase signature (AS) superfamily [G3DSA:3.90.1300.10] (4-88)
  IPR036928 Amidase signature (AS) superfamily [SSF75304] (17-88)